Protein AF-A0A4S0MQS3-F1 (afdb_monomer_lite)

Sequence (103 aa):
GFDIEPGTDAIVVSVADAALAAIADHSALPLDQPVFVTARGDAGLWQRLGDTVRMIQAEYAEAQAGAEKILPPLIAVALSHIARLDAQSHAIAMPAAVALGGR

Foldseek 3Di:
DDDDPPPDPDQDDDDDPVLVVVLVVLAPAPPVDDDDFDPDDDPVLVVQLVVLSVVLVVLVVVVDPCSSVVNSVSVRVNNNSSNVRSVRVVVVVDDPVVVPPDD

pLDDT: mean 79.79, std 14.15, range [37.31, 95.69]

Radius of gyration: 16.69 Å; chains: 1; bounding box: 33×27×54 Å

Structure (mmCIF, N/CA/C/O backbone):
data_AF-A0A4S0MQS3-F1
#
_entry.id   AF-A0A4S0MQS3-F1
#
loop_
_atom_site.group_PDB
_atom_site.id
_atom_site.type_symbol
_atom_site.label_atom_id
_atom_site.label_alt_id
_atom_site.label_comp_id
_atom_site.label_asym_id
_atom_site.label_entity_id
_atom_site.label_seq_id
_atom_site.pdbx_PDB_in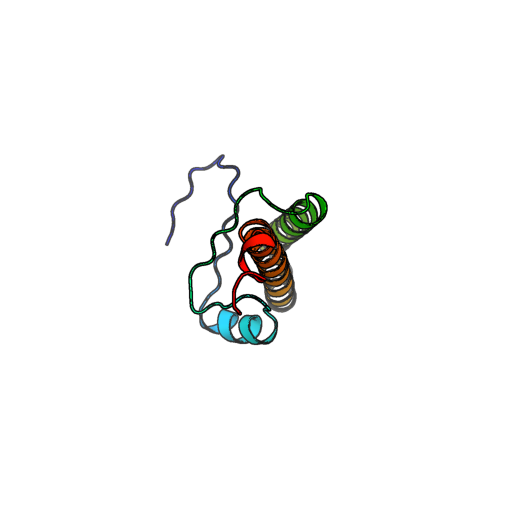s_code
_atom_site.Cartn_x
_atom_site.Cartn_y
_atom_site.Cartn_z
_atom_site.occupancy
_atom_site.B_iso_or_equiv
_atom_site.auth_seq_id
_atom_site.auth_comp_id
_atom_site.auth_asym_id
_atom_site.auth_atom_id
_atom_site.pdbx_PDB_model_num
ATOM 1 N N . GLY A 1 1 ? 5.866 -9.603 13.362 1.00 50.59 1 GLY A N 1
ATOM 2 C CA . GLY A 1 1 ? 5.928 -8.163 13.663 1.00 50.59 1 GLY A CA 1
ATOM 3 C C . GLY A 1 1 ? 7.285 -7.654 13.246 1.00 50.59 1 GLY A C 1
ATOM 4 O O . GLY A 1 1 ? 8.217 -8.448 13.224 1.00 50.59 1 GLY A O 1
ATOM 5 N N . PHE A 1 2 ? 7.376 -6.388 12.869 1.00 59.81 2 PHE A N 1
ATOM 6 C CA . PHE A 1 2 ? 8.634 -5.703 12.580 1.00 59.81 2 PHE A CA 1
ATOM 7 C C . PHE A 1 2 ? 8.841 -4.626 13.647 1.00 59.81 2 PHE A C 1
ATOM 9 O O . PHE A 1 2 ? 7.868 -4.002 14.069 1.00 59.81 2 PHE A O 1
ATOM 16 N N . ASP A 1 3 ? 10.085 -4.429 14.073 1.00 65.56 3 ASP A N 1
ATOM 17 C CA . ASP A 1 3 ? 10.476 -3.337 14.963 1.00 65.56 3 ASP A CA 1
ATOM 18 C C . ASP A 1 3 ? 11.156 -2.249 14.132 1.00 65.56 3 ASP A C 1
ATOM 20 O O . ASP A 1 3 ? 12.036 -2.537 13.319 1.00 65.56 3 ASP A O 1
ATOM 24 N N . ILE A 1 4 ? 10.724 -1.002 14.316 1.00 66.25 4 ILE A N 1
ATOM 25 C CA . ILE A 1 4 ? 11.302 0.173 13.659 1.00 66.25 4 ILE A CA 1
ATOM 26 C C . ILE A 1 4 ? 11.846 1.075 14.755 1.00 66.25 4 ILE A C 1
ATOM 28 O O . ILE A 1 4 ? 11.124 1.413 15.696 1.00 66.25 4 ILE A O 1
ATOM 32 N N . GLU A 1 5 ? 13.109 1.478 14.633 1.00 74.31 5 GLU A N 1
ATOM 33 C CA . GLU A 1 5 ? 13.685 2.438 15.566 1.00 74.31 5 GLU A CA 1
ATOM 34 C C . GLU A 1 5 ? 12.975 3.798 15.443 1.00 74.31 5 GLU A C 1
ATOM 36 O O . GLU A 1 5 ? 12.799 4.308 14.324 1.00 74.31 5 GLU A O 1
ATOM 41 N N . PRO A 1 6 ? 12.586 4.420 16.573 1.00 65.44 6 PRO A N 1
ATOM 42 C CA . PRO A 1 6 ? 12.051 5.774 16.575 1.00 65.44 6 PRO A CA 1
ATOM 43 C C . PRO A 1 6 ? 13.020 6.742 15.881 1.00 65.44 6 PRO A C 1
ATOM 45 O O . PRO A 1 6 ? 14.183 6.832 16.263 1.00 65.44 6 PRO A O 1
ATOM 48 N N . GLY A 1 7 ? 12.540 7.479 14.875 1.00 69.56 7 GLY A N 1
ATOM 49 C CA . GLY A 1 7 ? 13.351 8.430 14.098 1.00 69.56 7 GLY A CA 1
ATOM 50 C C . GLY A 1 7 ? 13.791 7.940 12.714 1.00 69.56 7 GLY A C 1
ATOM 51 O O . GLY A 1 7 ? 14.428 8.701 11.989 1.00 69.56 7 GLY A O 1
ATOM 52 N N . THR A 1 8 ? 13.425 6.716 12.324 1.00 76.00 8 THR A N 1
ATOM 53 C CA . THR A 1 8 ? 13.616 6.220 10.950 1.00 76.00 8 THR A CA 1
ATOM 54 C C . THR A 1 8 ? 12.666 6.931 9.976 1.00 76.00 8 THR A C 1
ATOM 56 O O . THR A 1 8 ? 11.509 7.190 10.302 1.00 76.00 8 THR A O 1
ATOM 59 N N . ASP A 1 9 ? 13.128 7.207 8.755 1.00 80.00 9 ASP A N 1
ATOM 60 C CA . ASP A 1 9 ? 12.354 7.803 7.652 1.00 80.00 9 ASP A CA 1
ATOM 61 C C . ASP A 1 9 ? 11.495 6.781 6.875 1.00 80.00 9 ASP A C 1
ATOM 63 O O . ASP A 1 9 ? 10.946 7.076 5.811 1.00 80.00 9 ASP A O 1
ATOM 67 N N . ALA A 1 10 ? 11.347 5.575 7.424 1.00 83.00 10 ALA A N 1
ATOM 68 C CA . ALA A 1 10 ? 10.608 4.474 6.836 1.00 83.00 10 ALA A CA 1
ATOM 69 C C . ALA A 1 10 ? 9.164 4.459 7.339 1.00 83.00 10 ALA A C 1
ATOM 71 O O . ALA A 1 10 ? 8.895 4.495 8.540 1.00 83.00 10 ALA A O 1
ATOM 72 N N . ILE A 1 11 ? 8.229 4.330 6.401 1.00 83.94 11 ILE A N 1
ATOM 73 C CA . ILE A 1 11 ? 6.817 4.102 6.698 1.00 83.94 11 ILE A CA 1
ATOM 74 C C . ILE A 1 11 ? 6.512 2.644 6.380 1.00 83.94 11 ILE A C 1
ATOM 76 O O . ILE A 1 11 ? 6.744 2.191 5.259 1.00 83.94 11 ILE A O 1
ATOM 80 N N . VAL A 1 12 ? 5.969 1.918 7.359 1.00 87.31 12 VAL A N 1
ATOM 81 C CA . VAL A 1 12 ? 5.517 0.540 7.162 1.00 87.31 12 VAL A CA 1
ATOM 82 C C . VAL A 1 12 ? 4.012 0.469 7.355 1.00 87.31 12 VAL A C 1
ATOM 84 O O . VAL A 1 12 ? 3.481 0.871 8.388 1.00 87.31 12 VAL A O 1
ATOM 87 N N . VAL A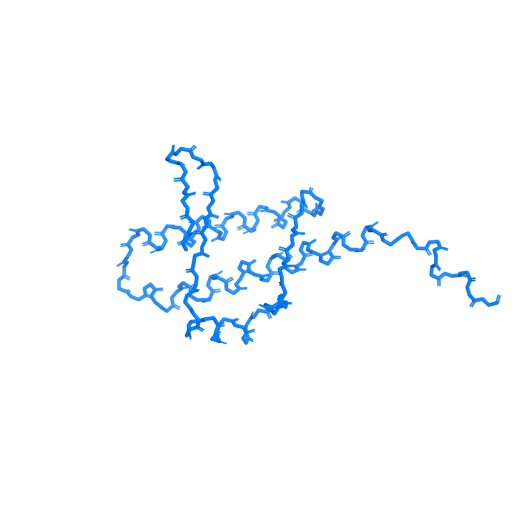 1 13 ? 3.332 -0.053 6.339 1.00 87.88 13 VAL A N 1
ATOM 88 C CA . VAL A 1 13 ? 1.883 -0.247 6.334 1.00 87.88 13 VAL A CA 1
ATOM 89 C C . VAL A 1 13 ? 1.601 -1.738 6.496 1.00 87.88 13 VAL A C 1
ATOM 91 O O . VAL A 1 13 ? 1.860 -2.525 5.588 1.00 87.88 13 VAL A O 1
ATOM 94 N N . SER A 1 14 ? 1.079 -2.124 7.661 1.00 88.19 14 SER A N 1
ATOM 95 C CA . SER A 1 14 ? 0.632 -3.495 7.934 1.00 88.19 14 SER A CA 1
ATOM 96 C C . SER A 1 14 ? -0.821 -3.678 7.537 1.00 88.19 14 SER A C 1
ATOM 98 O O . SER A 1 14 ? -1.686 -2.930 7.989 1.00 88.19 14 SER A O 1
ATOM 100 N N . VAL A 1 15 ? -1.102 -4.726 6.770 1.00 86.44 15 VAL A N 1
ATOM 101 C CA . VAL A 1 15 ? -2.459 -5.104 6.371 1.00 86.44 15 VAL A CA 1
ATOM 102 C C . VAL A 1 15 ? -2.748 -6.499 6.902 1.00 86.44 15 VAL A C 1
ATOM 104 O O . VAL A 1 15 ? -1.962 -7.416 6.687 1.00 86.44 15 VAL A O 1
ATOM 107 N N . ALA A 1 16 ? -3.864 -6.657 7.612 1.00 86.56 16 ALA A N 1
ATOM 108 C CA . ALA A 1 16 ? -4.324 -7.970 8.048 1.00 86.56 16 ALA A CA 1
ATOM 109 C C . ALA A 1 16 ? -4.850 -8.784 6.853 1.00 86.56 16 ALA A C 1
ATOM 111 O O . ALA A 1 16 ? -5.509 -8.220 5.980 1.00 86.56 16 ALA A O 1
ATOM 112 N N . ASP A 1 17 ? -4.655 -10.104 6.858 1.00 83.44 17 ASP A N 1
ATOM 113 C CA . ASP A 1 17 ? -5.058 -11.007 5.763 1.00 83.44 17 ASP A CA 1
ATOM 114 C C . ASP A 1 17 ? -6.516 -10.816 5.315 1.00 83.44 17 ASP A C 1
ATOM 116 O O . ASP A 1 17 ? -6.813 -10.785 4.122 1.00 83.44 17 ASP A O 1
ATOM 120 N N . ALA A 1 18 ? -7.434 -10.614 6.265 1.00 82.19 18 ALA A N 1
ATOM 121 C CA . ALA A 1 18 ? -8.848 -10.391 5.964 1.00 82.19 18 ALA A CA 1
ATOM 122 C C . ALA A 1 18 ? -9.101 -9.101 5.158 1.00 82.19 18 ALA A C 1
ATOM 124 O O . ALA A 1 18 ? -10.015 -9.056 4.339 1.00 82.19 18 ALA A O 1
ATOM 125 N N . ALA A 1 19 ? -8.292 -8.059 5.371 1.00 81.31 19 ALA A N 1
ATOM 126 C CA . ALA A 1 19 ? -8.355 -6.815 4.605 1.00 81.31 19 ALA A CA 1
ATOM 127 C C . ALA A 1 19 ? -7.596 -6.923 3.273 1.00 81.31 19 ALA A C 1
ATOM 129 O O . ALA A 1 19 ? -7.969 -6.268 2.300 1.00 81.31 19 ALA A O 1
ATOM 130 N N . LEU A 1 20 ? -6.563 -7.771 3.213 1.00 83.56 20 LEU A N 1
ATOM 131 C CA . LEU A 1 20 ? -5.755 -7.976 2.013 1.00 83.56 20 LEU A CA 1
ATOM 132 C C . LEU A 1 20 ? -6.595 -8.495 0.843 1.00 83.56 20 LEU A C 1
ATOM 134 O O . LEU A 1 20 ? -6.435 -8.006 -0.270 1.00 83.56 20 LEU A O 1
ATOM 138 N N . ALA A 1 21 ? -7.527 -9.419 1.098 1.00 81.69 21 ALA A N 1
ATOM 139 C CA . ALA A 1 21 ? -8.414 -9.959 0.066 1.00 81.69 21 ALA A CA 1
ATOM 140 C C . ALA A 1 21 ? -9.232 -8.860 -0.639 1.00 81.69 21 ALA A C 1
ATOM 142 O O . ALA A 1 21 ? -9.309 -8.839 -1.862 1.00 81.69 21 ALA A O 1
ATOM 143 N N . ALA A 1 22 ? -9.772 -7.900 0.118 1.00 81.94 22 ALA A N 1
ATOM 144 C CA . ALA A 1 22 ? -10.539 -6.786 -0.442 1.00 81.94 22 ALA A CA 1
ATOM 145 C C . ALA A 1 22 ? -9.664 -5.787 -1.223 1.00 81.94 22 ALA A C 1
ATOM 147 O O . ALA A 1 22 ? -10.140 -5.119 -2.136 1.00 81.94 22 ALA A O 1
ATOM 148 N N . ILE A 1 23 ? -8.385 -5.667 -0.863 1.00 85.94 23 ILE A N 1
ATOM 149 C CA . ILE A 1 23 ? -7.424 -4.793 -1.549 1.00 85.94 23 ILE A CA 1
ATOM 150 C C . ILE A 1 23 ? -6.907 -5.455 -2.832 1.00 85.94 23 ILE A C 1
ATOM 152 O O . ILE A 1 23 ? -6.679 -4.762 -3.824 1.00 85.94 23 ILE A O 1
ATOM 156 N N . ALA A 1 24 ? -6.738 -6.780 -2.824 1.00 83.00 24 ALA A N 1
ATOM 157 C CA . ALA A 1 24 ? -6.212 -7.552 -3.945 1.00 83.00 24 ALA A CA 1
ATOM 158 C C . ALA A 1 24 ? -7.039 -7.359 -5.225 1.00 83.00 24 ALA A C 1
ATOM 160 O O . ALA A 1 24 ? -6.457 -7.127 -6.281 1.00 83.00 24 ALA A O 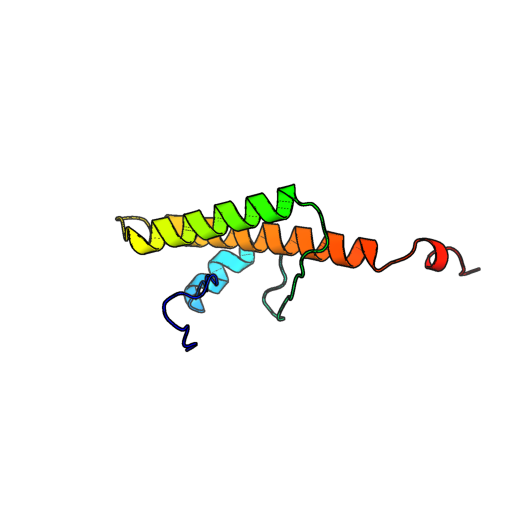1
ATOM 161 N N . ASP A 1 25 ? -8.372 -7.325 -5.117 1.00 82.69 25 ASP A N 1
ATOM 162 C CA . ASP A 1 25 ? -9.289 -7.091 -6.249 1.00 82.69 25 ASP A CA 1
ATOM 163 C C . ASP A 1 25 ? -9.095 -5.721 -6.928 1.00 82.69 25 ASP A C 1
ATOM 165 O O . ASP A 1 25 ? -9.500 -5.508 -8.073 1.00 82.69 25 ASP A O 1
ATOM 169 N N . HIS A 1 26 ? -8.465 -4.776 -6.228 1.00 80.81 26 HIS A N 1
ATOM 170 C CA . HIS A 1 26 ? -8.227 -3.411 -6.690 1.00 80.81 26 HIS A CA 1
ATOM 171 C C . HIS A 1 26 ? -6.741 -3.097 -6.915 1.00 80.81 26 HIS A C 1
ATOM 173 O O . HIS A 1 26 ? -6.400 -1.967 -7.274 1.00 80.81 26 HIS A O 1
ATOM 179 N N . SER A 1 27 ? -5.852 -4.074 -6.722 1.00 79.88 27 SER A N 1
ATOM 180 C CA . SER A 1 27 ? -4.410 -3.918 -6.893 1.00 79.88 27 SER A CA 1
ATOM 181 C C . SER A 1 27 ? -3.966 -4.410 -8.267 1.00 79.88 27 SER A C 1
ATOM 183 O O . SER A 1 27 ? -4.251 -5.533 -8.669 1.00 79.88 27 SER A O 1
ATOM 185 N N . ALA A 1 28 ? -3.190 -3.588 -8.974 1.00 79.06 28 ALA A N 1
ATOM 186 C CA . ALA A 1 28 ? -2.479 -4.022 -10.179 1.00 79.06 28 ALA A CA 1
ATOM 187 C C . ALA A 1 28 ? -1.172 -4.783 -9.868 1.00 79.06 28 ALA A C 1
ATOM 189 O O . ALA A 1 28 ? -0.531 -5.298 -10.782 1.00 79.06 28 ALA A O 1
ATOM 190 N N . LEU A 1 29 ? -0.747 -4.807 -8.599 1.00 83.94 29 LEU A N 1
ATOM 191 C CA . LEU A 1 29 ? 0.463 -5.488 -8.150 1.00 83.94 29 LEU A CA 1
ATOM 192 C C . LEU A 1 29 ? 0.144 -6.946 -7.782 1.00 83.94 29 LEU A C 1
ATOM 194 O O . LEU A 1 29 ? -0.798 -7.147 -7.009 1.00 83.94 29 LEU A O 1
ATOM 198 N N . PRO A 1 30 ? 0.925 -7.939 -8.249 1.00 80.06 30 PRO A N 1
ATOM 199 C CA . PRO A 1 30 ? 0.833 -9.303 -7.737 1.00 80.06 30 PRO A CA 1
ATOM 200 C C . PRO A 1 30 ? 1.213 -9.320 -6.247 1.00 80.06 30 PRO A C 1
ATOM 202 O O . PRO A 1 30 ? 2.294 -8.866 -5.876 1.00 80.06 30 PRO A O 1
ATOM 205 N N . LEU A 1 31 ? 0.298 -9.783 -5.388 1.00 83.00 31 LEU A N 1
ATOM 206 C CA . LEU A 1 31 ? 0.465 -9.809 -3.921 1.00 83.00 31 LEU A CA 1
ATOM 207 C C . LEU A 1 31 ? 0.883 -11.187 -3.383 1.00 83.00 31 LEU A C 1
ATOM 209 O O . LEU A 1 31 ? 1.026 -11.370 -2.178 1.00 83.00 31 LEU A O 1
ATOM 213 N N . ASP A 1 32 ? 1.072 -12.153 -4.274 1.00 82.56 32 ASP A N 1
ATOM 214 C CA . ASP A 1 32 ? 1.550 -13.508 -3.999 1.00 82.56 32 ASP A CA 1
ATOM 215 C C . ASP A 1 32 ? 3.083 -13.600 -3.929 1.00 82.56 32 ASP A C 1
ATOM 217 O O . ASP A 1 32 ? 3.627 -14.609 -3.478 1.00 82.56 32 ASP A O 1
ATOM 221 N N . GLN A 1 33 ? 3.784 -12.534 -4.323 1.00 80.25 33 GLN A N 1
ATOM 222 C CA . GLN A 1 33 ? 5.239 -12.452 -4.302 1.00 80.25 33 GLN A CA 1
ATOM 223 C C . GLN A 1 33 ? 5.735 -11.093 -3.785 1.00 80.25 33 GLN A C 1
ATOM 225 O O . GLN A 1 33 ? 5.093 -10.063 -4.005 1.00 80.25 33 GLN A O 1
ATOM 230 N N . PRO A 1 34 ? 6.903 -11.049 -3.121 1.00 84.00 34 PRO A N 1
ATOM 231 C CA . PRO A 1 34 ? 7.501 -9.789 -2.709 1.00 84.00 34 PRO A CA 1
ATOM 232 C C . PRO A 1 34 ? 7.965 -8.991 -3.934 1.00 84.00 34 PRO A C 1
ATOM 234 O O . PRO A 1 34 ? 8.695 -9.506 -4.781 1.00 84.00 34 PRO A O 1
ATOM 237 N N . VAL A 1 35 ? 7.586 -7.712 -3.998 1.00 85.38 35 VAL A N 1
ATOM 238 C CA . VAL A 1 35 ? 8.053 -6.775 -5.029 1.00 85.38 35 VAL A CA 1
ATOM 239 C C . VAL A 1 35 ? 8.963 -5.735 -4.393 1.00 85.38 35 VAL A C 1
ATOM 241 O O . VAL A 1 35 ? 8.597 -5.089 -3.411 1.00 85.38 35 VAL A O 1
ATOM 244 N N . PHE A 1 36 ? 10.151 -5.563 -4.970 1.00 85.12 36 PHE A N 1
ATOM 245 C CA . PHE A 1 36 ? 11.117 -4.563 -4.536 1.00 85.12 36 PHE A CA 1
ATOM 246 C C . PHE A 1 36 ? 11.372 -3.562 -5.656 1.00 85.12 36 PHE A C 1
ATOM 248 O O . PHE A 1 36 ? 11.895 -3.912 -6.712 1.00 85.12 36 PHE A O 1
ATOM 255 N N . VAL A 1 37 ? 11.027 -2.303 -5.403 1.00 85.19 37 VAL A N 1
ATOM 256 C CA . VAL A 1 37 ? 11.211 -1.213 -6.357 1.00 85.19 37 VAL A CA 1
ATOM 257 C C . VAL A 1 37 ? 12.260 -0.256 -5.805 1.00 85.19 37 VAL A C 1
ATOM 259 O O . VAL A 1 37 ? 12.183 0.183 -4.661 1.00 85.19 37 VAL A O 1
ATOM 262 N N . THR A 1 38 ? 13.258 0.064 -6.624 1.00 81.38 38 THR A N 1
ATOM 263 C CA . THR A 1 38 ? 14.346 1.000 -6.288 1.00 81.38 38 THR A CA 1
ATOM 264 C C . THR A 1 38 ? 14.212 2.262 -7.120 1.00 81.38 38 THR A C 1
ATOM 266 O O . THR A 1 38 ? 13.536 2.202 -8.138 1.00 81.38 38 THR A O 1
ATOM 269 N N . ALA A 1 39 ? 14.878 3.358 -6.725 1.00 69.38 39 ALA A N 1
ATOM 270 C CA . ALA A 1 39 ? 14.782 4.740 -7.246 1.00 69.38 39 ALA A CA 1
ATOM 271 C C . ALA A 1 39 ? 15.007 4.969 -8.767 1.00 69.38 39 ALA A C 1
ATOM 273 O O . ALA A 1 39 ? 15.300 6.076 -9.211 1.00 69.38 39 ALA A O 1
ATOM 274 N N . ARG A 1 40 ? 14.895 3.927 -9.586 1.00 70.00 40 ARG A N 1
ATOM 275 C CA . ARG A 1 40 ? 14.693 3.975 -11.029 1.00 70.00 40 ARG A CA 1
ATOM 276 C C . ARG A 1 40 ? 13.218 4.292 -11.334 1.00 70.00 40 ARG A C 1
ATOM 278 O O . ARG A 1 40 ? 12.333 4.046 -10.517 1.00 70.00 40 ARG A O 1
ATOM 285 N N . GLY A 1 41 ? 12.957 4.849 -12.513 1.00 73.81 41 GLY A N 1
ATOM 286 C CA . GLY A 1 41 ? 11.611 5.250 -12.946 1.00 73.81 41 GLY A CA 1
ATOM 287 C C . GLY A 1 41 ? 11.323 6.748 -12.793 1.00 73.81 41 GLY A C 1
ATOM 288 O O . GLY A 1 41 ? 12.191 7.537 -12.424 1.00 73.81 41 GLY A O 1
ATOM 289 N N . ASP A 1 42 ? 10.101 7.142 -13.143 1.00 85.25 42 ASP A N 1
ATOM 290 C CA . ASP A 1 42 ? 9.660 8.538 -13.204 1.00 85.25 42 ASP A CA 1
ATOM 291 C C . ASP A 1 42 ? 9.550 9.191 -11.811 1.00 85.25 42 ASP A C 1
ATOM 293 O O . ASP A 1 42 ? 8.888 8.673 -10.907 1.00 85.25 42 ASP A O 1
ATOM 297 N N . ALA A 1 43 ? 10.165 10.366 -11.637 1.00 88.94 43 ALA A N 1
ATOM 298 C CA . ALA A 1 43 ? 10.164 11.094 -10.364 1.00 88.94 43 ALA A CA 1
ATOM 299 C C . ALA A 1 43 ? 8.753 11.516 -9.907 1.00 88.94 43 ALA A C 1
ATOM 301 O O . ALA A 1 43 ? 8.466 11.540 -8.710 1.00 88.94 43 ALA A O 1
ATOM 302 N N . GLY A 1 44 ? 7.847 11.803 -10.846 1.00 91.25 44 GLY A N 1
ATOM 303 C CA . GLY A 1 44 ? 6.454 12.123 -10.548 1.00 91.25 44 GLY A CA 1
ATOM 304 C C . GLY A 1 44 ? 5.677 10.919 -10.011 1.00 91.25 44 GLY A C 1
ATOM 305 O O . GLY A 1 44 ? 4.817 11.085 -9.144 1.00 91.25 44 GLY A O 1
ATOM 306 N N . LEU A 1 45 ? 5.990 9.700 -10.462 1.00 90.62 45 LEU A N 1
ATOM 307 C CA . LEU A 1 45 ? 5.416 8.477 -9.890 1.00 90.62 45 LEU A CA 1
ATOM 308 C C . LEU A 1 45 ? 5.901 8.230 -8.457 1.00 90.62 45 LEU A C 1
ATOM 310 O O . LEU A 1 45 ? 5.083 7.894 -7.599 1.00 90.62 45 LEU A O 1
ATOM 314 N N . TRP A 1 46 ? 7.188 8.460 -8.183 1.00 92.56 46 TRP A N 1
ATOM 315 C CA . TRP A 1 46 ? 7.739 8.392 -6.826 1.00 92.56 46 TRP A CA 1
ATOM 316 C C . TRP A 1 46 ? 7.098 9.411 -5.886 1.00 92.56 46 TRP A C 1
ATOM 318 O O . TRP A 1 46 ? 6.736 9.069 -4.760 1.00 92.56 46 TRP A O 1
ATOM 328 N N . GLN A 1 47 ? 6.891 10.642 -6.360 1.00 93.88 47 GLN A N 1
ATOM 329 C CA . GLN A 1 47 ? 6.225 11.675 -5.574 1.00 93.88 47 GLN A CA 1
ATOM 330 C C . GLN A 1 47 ? 4.784 11.275 -5.227 1.00 93.88 47 GLN A C 1
ATOM 332 O O . GLN A 1 47 ? 4.405 11.329 -4.061 1.00 93.88 47 GLN A O 1
ATOM 337 N N . ARG A 1 48 ? 4.009 10.784 -6.206 1.00 94.62 48 ARG A N 1
ATOM 338 C CA . ARG A 1 48 ? 2.628 10.316 -5.984 1.00 94.62 48 ARG A CA 1
ATOM 339 C C . ARG A 1 48 ? 2.550 9.154 -4.996 1.00 94.62 48 ARG A C 1
ATOM 341 O O . ARG A 1 48 ? 1.658 9.142 -4.148 1.00 94.62 48 ARG A O 1
ATOM 348 N N . LEU A 1 49 ? 3.478 8.196 -5.085 1.00 93.94 49 LEU A N 1
ATOM 349 C CA . LEU A 1 49 ? 3.576 7.112 -4.108 1.00 93.94 49 LEU A CA 1
ATOM 350 C C . LEU A 1 49 ? 3.835 7.676 -2.705 1.00 93.94 49 LEU A C 1
ATOM 352 O O . LEU A 1 49 ? 3.106 7.344 -1.775 1.00 93.94 49 LEU A O 1
ATOM 356 N N . GLY A 1 50 ? 4.820 8.567 -2.564 1.00 93.62 50 GLY A N 1
ATOM 357 C CA . GLY A 1 50 ? 5.154 9.195 -1.285 1.00 93.62 50 GLY A CA 1
ATOM 358 C C . GLY A 1 50 ? 3.994 9.992 -0.680 1.00 93.62 50 GLY A C 1
ATOM 359 O O . GLY A 1 50 ? 3.731 9.873 0.514 1.00 93.62 50 GLY A O 1
ATOM 360 N N . ASP A 1 51 ? 3.272 10.763 -1.494 1.00 95.69 51 ASP A N 1
ATOM 361 C CA . ASP A 1 51 ? 2.096 11.524 -1.056 1.00 95.69 51 ASP A CA 1
ATOM 362 C C . ASP A 1 51 ? 0.965 10.595 -0.590 1.00 95.69 51 ASP A C 1
ATOM 364 O O . ASP A 1 51 ? 0.368 10.827 0.460 1.00 95.69 51 ASP A O 1
ATOM 368 N N . THR A 1 52 ? 0.727 9.497 -1.314 1.00 95.44 52 THR A N 1
ATOM 369 C CA . THR A 1 52 ? -0.286 8.495 -0.941 1.00 95.44 52 THR A CA 1
ATOM 370 C C . THR A 1 52 ? 0.074 7.800 0.374 1.00 95.44 52 THR A C 1
ATOM 372 O O . THR A 1 52 ? -0.776 7.646 1.245 1.00 95.44 52 THR A O 1
ATOM 375 N N . VAL A 1 53 ? 1.341 7.415 0.561 1.00 94.44 53 VAL A N 1
ATOM 376 C CA . VAL A 1 53 ? 1.805 6.767 1.799 1.00 94.44 53 VAL A CA 1
ATOM 377 C C . VAL A 1 53 ? 1.718 7.718 2.998 1.00 94.44 53 VAL A C 1
ATOM 379 O O . VAL A 1 53 ? 1.291 7.303 4.075 1.00 94.44 53 VAL A O 1
ATOM 382 N N . ARG A 1 54 ? 2.043 9.006 2.819 1.00 93.75 54 ARG A N 1
ATOM 383 C CA . ARG A 1 54 ? 1.836 10.029 3.859 1.00 93.75 54 ARG A CA 1
ATOM 384 C C . ARG A 1 54 ? 0.360 10.204 4.212 1.00 93.75 54 ARG A C 1
ATOM 386 O O . ARG A 1 54 ? 0.039 10.343 5.386 1.00 93.75 54 ARG A O 1
ATOM 393 N N . MET A 1 55 ? -0.532 10.152 3.224 1.00 93.88 55 MET A N 1
ATOM 394 C CA . MET A 1 55 ? -1.975 10.204 3.465 1.00 93.88 55 MET A CA 1
ATOM 395 C C . MET A 1 55 ? -2.459 8.988 4.265 1.00 93.88 55 MET A C 1
ATOM 397 O O . MET A 1 55 ? -3.184 9.162 5.234 1.00 93.88 55 MET A O 1
ATOM 401 N N . ILE A 1 56 ? -1.992 7.775 3.940 1.00 92.81 56 ILE A N 1
ATOM 402 C CA . ILE A 1 56 ? -2.289 6.564 4.729 1.00 92.81 56 ILE A CA 1
ATOM 403 C C . ILE A 1 56 ? -1.847 6.741 6.187 1.00 92.81 56 ILE A C 1
ATOM 405 O O . ILE A 1 56 ? -2.604 6.421 7.102 1.00 92.81 56 ILE A O 1
ATOM 409 N N . GLN A 1 57 ? -0.634 7.257 6.409 1.00 91.06 57 GLN A N 1
ATOM 410 C CA . GLN A 1 57 ? -0.124 7.516 7.755 1.00 91.06 57 GLN A CA 1
ATOM 411 C C . GLN A 1 57 ? -0.999 8.524 8.511 1.00 91.06 57 GLN A C 1
ATOM 413 O O . GLN A 1 57 ? -1.302 8.290 9.679 1.00 91.06 57 GLN A O 1
ATOM 418 N N . ALA A 1 58 ? -1.403 9.617 7.858 1.00 90.94 58 ALA A N 1
ATOM 419 C CA . ALA A 1 58 ? -2.261 10.634 8.458 1.00 90.94 58 ALA A CA 1
ATOM 420 C C . ALA A 1 58 ? -3.632 10.058 8.849 1.00 90.94 58 ALA A C 1
ATOM 422 O O . ALA A 1 58 ? -4.017 10.152 10.011 1.00 90.94 58 ALA A O 1
ATOM 423 N N . GLU A 1 59 ? -4.308 9.367 7.927 1.00 91.50 59 GLU A N 1
ATOM 424 C CA . GLU A 1 59 ? -5.613 8.734 8.178 1.00 91.50 59 GLU A CA 1
ATOM 425 C C . GLU A 1 59 ? -5.548 7.699 9.310 1.00 91.50 59 GLU A C 1
ATOM 427 O O . GLU A 1 59 ? -6.438 7.625 10.160 1.00 91.50 59 GLU A O 1
ATOM 432 N N . TYR A 1 60 ? -4.467 6.914 9.365 1.00 87.94 60 TYR A N 1
ATOM 433 C CA . TYR A 1 60 ? -4.257 5.950 10.443 1.00 87.94 60 TYR A CA 1
ATOM 434 C C . TYR A 1 60 ? -4.012 6.634 11.797 1.00 87.94 60 TYR A C 1
ATOM 436 O O . TYR A 1 60 ? -4.527 6.176 12.816 1.00 87.94 60 TYR A O 1
ATOM 444 N N . ALA A 1 61 ? -3.234 7.721 11.821 1.00 87.06 61 ALA A N 1
ATOM 445 C CA . ALA A 1 61 ? -2.911 8.457 13.042 1.00 87.06 61 ALA A CA 1
ATOM 446 C C . ALA A 1 61 ? -4.111 9.232 13.605 1.00 87.06 61 ALA A C 1
ATOM 448 O O . ALA A 1 61 ? -4.255 9.331 14.823 1.00 87.06 61 ALA A O 1
ATOM 449 N N . GLU A 1 62 ? -4.969 9.768 12.735 1.00 86.62 62 GLU A N 1
ATOM 450 C CA . GLU A 1 62 ? -6.184 10.476 13.143 1.00 86.62 62 GLU A CA 1
ATOM 451 C C . GLU A 1 62 ? -7.253 9.528 13.701 1.00 86.62 62 GLU A C 1
ATOM 453 O O . GLU A 1 62 ? -8.026 9.937 14.564 1.00 86.62 62 GLU A O 1
ATOM 458 N N . ALA A 1 63 ? -7.281 8.263 13.254 1.00 78.19 63 ALA A N 1
ATOM 459 C CA . ALA A 1 63 ? -8.221 7.233 13.713 1.00 78.19 63 ALA A CA 1
ATOM 460 C C . ALA A 1 63 ? -9.700 7.685 13.682 1.00 78.19 63 ALA A C 1
ATOM 462 O O . ALA A 1 63 ? -10.513 7.292 14.525 1.00 78.19 63 ALA A O 1
ATOM 463 N N . GLN A 1 64 ? -10.049 8.521 12.700 1.00 78.12 64 GLN A N 1
ATOM 464 C CA . GLN A 1 64 ? -11.388 9.075 12.534 1.00 78.12 64 GLN A CA 1
ATOM 465 C C . GLN A 1 64 ? -12.417 7.972 12.220 1.00 78.12 64 GLN A C 1
ATOM 467 O O . GLN A 1 64 ? -12.105 6.945 11.613 1.00 78.12 64 GLN A O 1
ATOM 472 N N . ALA A 1 65 ? -13.684 8.197 12.583 1.00 76.88 65 ALA A N 1
ATOM 473 C CA . ALA A 1 65 ? -14.763 7.280 12.221 1.00 76.88 65 ALA A CA 1
ATOM 474 C C . ALA A 1 65 ? -14.865 7.141 10.689 1.00 76.88 65 ALA A C 1
ATOM 476 O O . ALA A 1 65 ? -15.050 8.136 9.989 1.00 76.88 65 ALA A O 1
ATOM 477 N N . GLY A 1 66 ? -14.777 5.912 10.173 1.00 78.31 66 GLY A N 1
ATOM 478 C CA . GLY A 1 66 ? -14.773 5.638 8.736 1.00 78.31 66 GLY A CA 1
ATOM 479 C C . GLY A 1 66 ? -13.383 5.428 8.134 1.00 78.31 66 GLY A C 1
ATOM 480 O O . GLY A 1 66 ? -13.309 5.091 6.950 1.00 78.31 66 GLY A O 1
ATOM 481 N N . ALA A 1 67 ? -12.298 5.548 8.911 1.00 80.25 67 ALA A N 1
ATOM 482 C CA . ALA A 1 67 ? -10.944 5.213 8.462 1.00 80.25 67 ALA A CA 1
ATOM 483 C C . ALA A 1 67 ? -10.862 3.780 7.901 1.00 80.25 67 ALA A C 1
ATOM 485 O O . ALA A 1 67 ? -10.170 3.532 6.915 1.00 80.25 67 ALA A O 1
ATOM 486 N N . GLU A 1 68 ? -11.656 2.848 8.436 1.00 80.31 68 GLU A N 1
ATOM 487 C CA . GLU A 1 68 ? -11.761 1.472 7.946 1.00 80.31 68 GLU A CA 1
ATOM 488 C C . GLU A 1 68 ? -12.305 1.360 6.510 1.00 80.31 68 GLU A C 1
ATOM 490 O O . GLU A 1 68 ? -12.090 0.348 5.845 1.00 80.31 68 GLU A O 1
ATOM 495 N N . LYS A 1 69 ? -12.980 2.402 6.010 1.00 85.19 69 LYS A N 1
ATOM 496 C CA . LYS A 1 69 ? -13.490 2.492 4.632 1.00 85.19 69 LYS A CA 1
ATOM 497 C C . LYS A 1 69 ? -12.563 3.280 3.707 1.00 85.19 69 LYS A C 1
ATOM 499 O O . LYS A 1 69 ? -12.685 3.152 2.492 1.00 85.19 69 LYS A O 1
ATOM 504 N N . ILE A 1 70 ? -11.667 4.092 4.267 1.00 88.31 70 ILE A N 1
ATOM 505 C CA . ILE A 1 70 ? -10.756 4.981 3.530 1.00 88.31 70 ILE A CA 1
ATOM 506 C C . ILE A 1 70 ? -9.391 4.316 3.327 1.00 88.31 70 ILE A C 1
ATOM 508 O O . ILE A 1 70 ? -8.833 4.364 2.228 1.00 88.31 70 ILE A O 1
ATOM 512 N N . LEU A 1 71 ? -8.872 3.649 4.361 1.00 89.88 71 LEU A N 1
ATOM 513 C CA . LEU A 1 71 ? -7.554 3.021 4.332 1.00 89.88 71 LEU A CA 1
ATOM 514 C C . LEU A 1 71 ? -7.422 1.947 3.239 1.00 89.88 71 LEU A C 1
ATOM 516 O O . LEU A 1 71 ? -6.438 2.013 2.500 1.00 89.88 71 LEU A O 1
ATOM 520 N N . PRO A 1 72 ? -8.365 0.997 3.048 1.00 89.94 72 PRO A N 1
ATOM 521 C CA . PRO A 1 72 ? -8.184 -0.040 2.030 1.00 89.94 72 PRO A CA 1
ATOM 522 C C . PRO A 1 72 ? -8.077 0.520 0.596 1.00 89.94 72 PRO A C 1
ATOM 524 O O . PRO A 1 72 ? -7.130 0.154 -0.104 1.00 89.94 72 PRO A O 1
ATOM 527 N N . PRO A 1 73 ? -8.942 1.459 0.153 1.00 90.31 73 PRO A N 1
ATOM 528 C CA . PRO A 1 73 ? -8.766 2.127 -1.137 1.00 90.31 73 PRO A CA 1
ATOM 529 C C . PRO A 1 73 ? -7.436 2.878 -1.282 1.00 90.31 73 PRO A C 1
ATOM 531 O O . PRO A 1 73 ? -6.798 2.781 -2.331 1.00 90.31 73 PRO A O 1
ATOM 534 N N . LEU A 1 74 ? -6.980 3.599 -0.250 1.00 92.44 74 LEU A N 1
ATOM 535 C CA . LEU A 1 74 ? -5.694 4.308 -0.304 1.00 92.44 74 LEU A CA 1
ATOM 536 C C . LEU A 1 74 ? -4.513 3.343 -0.456 1.00 92.44 74 LEU A C 1
ATOM 538 O O . LEU A 1 74 ? -3.596 3.598 -1.239 1.00 92.44 74 LEU A O 1
ATOM 542 N N . ILE A 1 75 ? -4.556 2.208 0.243 1.00 92.56 75 ILE A N 1
ATOM 543 C CA . ILE A 1 75 ? -3.542 1.159 0.116 1.00 92.56 75 ILE A CA 1
ATOM 544 C C . ILE A 1 75 ? -3.555 0.580 -1.304 1.00 92.56 75 ILE A C 1
ATOM 546 O O . ILE A 1 75 ? -2.495 0.465 -1.917 1.00 92.56 75 ILE A O 1
ATOM 550 N N . ALA A 1 76 ? -4.728 0.296 -1.880 1.00 92.06 76 ALA A N 1
ATOM 551 C CA . ALA A 1 76 ? -4.835 -0.178 -3.264 1.00 92.06 76 ALA A CA 1
ATOM 552 C C . ALA A 1 76 ? -4.229 0.817 -4.279 1.00 92.06 76 ALA A C 1
ATOM 554 O O . ALA A 1 76 ? -3.548 0.418 -5.232 1.00 92.06 76 ALA A O 1
ATOM 555 N N . VAL A 1 77 ? -4.410 2.124 -4.052 1.00 93.25 77 VAL A N 1
ATOM 556 C CA . VAL A 1 77 ? -3.780 3.181 -4.859 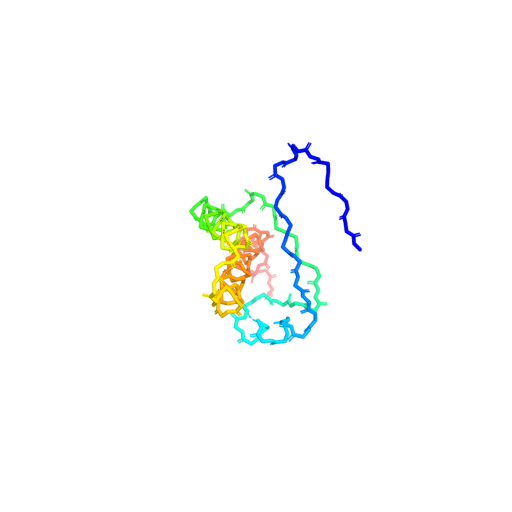1.00 93.25 77 VAL A CA 1
ATOM 557 C C . VAL A 1 77 ? -2.256 3.153 -4.715 1.00 93.25 77 VAL A C 1
ATOM 559 O O . VAL A 1 77 ? -1.555 3.182 -5.730 1.00 93.25 77 VAL A O 1
ATOM 562 N N . ALA A 1 78 ? -1.728 3.027 -3.493 1.00 93.81 78 ALA A N 1
ATOM 563 C CA . ALA A 1 78 ? -0.288 2.912 -3.256 1.00 93.81 78 ALA A CA 1
ATOM 564 C C . ALA A 1 78 ? 0.314 1.683 -3.966 1.00 93.81 78 ALA A C 1
ATOM 566 O O . ALA A 1 78 ? 1.303 1.816 -4.689 1.00 93.81 78 ALA A O 1
ATOM 567 N N . LEU A 1 79 ? -0.324 0.512 -3.861 1.00 92.50 79 LEU A N 1
ATOM 568 C CA . LEU A 1 79 ? 0.098 -0.711 -4.559 1.00 92.50 79 LEU A CA 1
ATOM 569 C C . LEU A 1 79 ? 0.082 -0.533 -6.083 1.00 92.50 79 LEU A C 1
ATOM 571 O O . LEU A 1 79 ? 1.009 -0.946 -6.779 1.00 92.50 79 LEU A O 1
ATOM 575 N N . SER A 1 80 ? -0.919 0.172 -6.610 1.00 91.06 80 SER A N 1
ATOM 576 C CA . SER A 1 80 ? -1.000 0.505 -8.034 1.00 91.06 80 SER A CA 1
ATOM 577 C C . SER A 1 80 ? 0.095 1.479 -8.491 1.00 91.06 80 SER A C 1
ATOM 579 O O . SER A 1 80 ? 0.497 1.460 -9.658 1.00 91.06 80 SER A O 1
ATOM 581 N N . HIS A 1 81 ? 0.588 2.357 -7.614 1.00 91.94 81 HIS A N 1
ATOM 582 C CA . HIS A 1 81 ? 1.764 3.182 -7.898 1.00 91.94 81 HIS A CA 1
ATOM 583 C C . HIS A 1 81 ? 3.049 2.347 -7.921 1.00 91.94 81 HIS A C 1
ATOM 585 O O . HIS A 1 81 ? 3.846 2.512 -8.845 1.00 91.94 81 HIS A O 1
ATOM 591 N N . ILE A 1 82 ? 3.207 1.407 -6.983 1.00 91.38 82 ILE A N 1
ATOM 592 C CA . ILE A 1 82 ? 4.335 0.462 -6.955 1.00 91.38 82 ILE A CA 1
ATOM 593 C C . ILE A 1 82 ? 4.362 -0.377 -8.237 1.00 91.38 82 ILE A C 1
ATOM 595 O O . ILE A 1 82 ? 5.400 -0.444 -8.888 1.00 91.38 82 ILE A O 1
ATOM 599 N N . ALA A 1 83 ? 3.220 -0.923 -8.669 1.00 90.00 83 ALA A N 1
ATOM 600 C CA . ALA A 1 83 ? 3.126 -1.711 -9.902 1.00 90.00 83 ALA A CA 1
ATOM 601 C C . ALA A 1 83 ? 3.583 -0.926 -11.145 1.00 90.00 83 ALA A C 1
ATOM 603 O O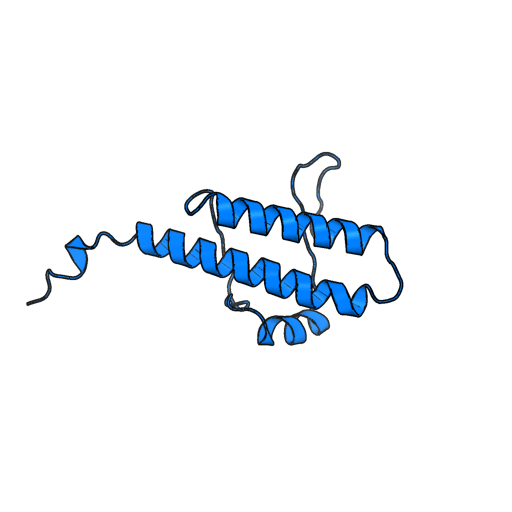 . ALA A 1 83 ? 4.261 -1.460 -12.021 1.00 90.00 83 ALA A O 1
ATOM 604 N N . ARG A 1 84 ? 3.259 0.373 -11.218 1.00 89.38 84 ARG A N 1
ATOM 605 C CA . ARG A 1 84 ? 3.713 1.238 -12.321 1.00 89.38 84 ARG A CA 1
ATOM 606 C C . ARG A 1 84 ? 5.218 1.490 -12.290 1.00 89.38 84 ARG A C 1
ATOM 608 O O . ARG A 1 84 ? 5.845 1.502 -13.348 1.00 89.38 84 ARG A O 1
ATOM 615 N N . LEU A 1 85 ? 5.787 1.704 -11.107 1.00 90.38 85 LEU A N 1
ATOM 616 C CA . LEU A 1 85 ? 7.229 1.894 -10.952 1.00 90.38 85 LEU A CA 1
ATOM 617 C C . LEU A 1 85 ? 8.009 0.606 -11.265 1.00 90.38 85 LEU A C 1
ATOM 619 O O . LEU A 1 85 ? 9.057 0.665 -11.913 1.00 90.38 85 LEU A O 1
ATOM 623 N N . ASP A 1 86 ? 7.477 -0.550 -10.866 1.00 87.56 86 ASP A N 1
ATOM 624 C CA . ASP A 1 86 ? 8.039 -1.861 -11.195 1.00 87.56 86 ASP A CA 1
ATOM 625 C C . ASP A 1 86 ? 8.047 -2.108 -12.713 1.00 87.56 86 ASP A C 1
ATOM 627 O O . ASP A 1 86 ? 9.086 -2.439 -13.291 1.00 87.56 86 ASP A O 1
ATOM 631 N N . ALA A 1 87 ? 6.928 -1.825 -13.389 1.00 84.62 87 ALA A N 1
ATOM 632 C CA . ALA A 1 87 ? 6.825 -1.943 -14.841 1.00 84.62 87 ALA A CA 1
ATOM 633 C C . ALA A 1 87 ? 7.827 -1.035 -15.581 1.00 84.62 87 ALA A C 1
ATOM 635 O O . ALA A 1 87 ? 8.442 -1.458 -16.561 1.00 84.62 87 ALA A O 1
ATOM 636 N N . GLN A 1 88 ? 8.043 0.201 -15.109 1.00 79.81 88 GLN A N 1
ATOM 637 C CA . GLN A 1 88 ? 9.058 1.094 -15.685 1.00 79.81 88 GLN A CA 1
ATOM 638 C C . GLN A 1 88 ? 10.488 0.604 -15.430 1.00 79.81 88 GLN A C 1
ATOM 640 O O . GLN A 1 88 ? 11.343 0.710 -16.310 1.00 79.81 88 GLN A O 1
ATOM 645 N N . SER A 1 89 ? 10.751 0.040 -14.252 1.00 72.31 89 SER A N 1
ATOM 646 C CA . SER A 1 89 ? 12.065 -0.506 -13.903 1.00 72.31 89 SER A CA 1
ATOM 647 C C . SER A 1 89 ? 12.428 -1.713 -14.776 1.00 72.31 89 SER A C 1
ATOM 649 O O . SER A 1 89 ? 13.555 -1.792 -15.271 1.00 72.31 89 SER A O 1
ATOM 651 N N . HIS A 1 90 ? 11.464 -2.600 -15.040 1.00 62.59 90 HIS A N 1
ATOM 652 C CA . HIS A 1 90 ? 11.616 -3.725 -15.966 1.00 62.59 90 HIS A CA 1
ATOM 653 C C . HIS A 1 90 ? 11.757 -3.280 -17.429 1.00 62.59 90 HIS A C 1
ATOM 655 O O . HIS A 1 90 ? 12.582 -3.832 -18.157 1.00 62.59 90 HIS A O 1
ATOM 661 N N . ALA A 1 91 ? 11.014 -2.255 -17.862 1.00 57.62 91 ALA A N 1
ATOM 662 C CA . ALA A 1 91 ? 11.114 -1.723 -19.223 1.00 57.62 91 ALA A CA 1
ATOM 663 C C . ALA A 1 91 ? 12.507 -1.143 -19.531 1.00 57.62 91 ALA A C 1
ATOM 665 O O . ALA A 1 91 ? 13.015 -1.315 -20.636 1.00 57.62 91 ALA A O 1
ATOM 666 N N . ILE A 1 92 ? 13.155 -0.503 -18.552 1.00 55.31 92 ILE A N 1
ATOM 667 C CA . ILE A 1 92 ? 14.528 0.012 -18.692 1.00 55.31 92 ILE A CA 1
ATOM 668 C C . ILE A 1 92 ? 15.560 -1.134 -18.694 1.00 55.31 92 ILE A C 1
ATOM 670 O O . ILE A 1 92 ? 16.605 -1.021 -19.334 1.00 55.31 92 ILE A O 1
ATOM 674 N N . ALA A 1 93 ? 15.278 -2.249 -18.009 1.00 56.28 93 ALA A N 1
ATOM 675 C CA . ALA A 1 93 ? 16.163 -3.415 -17.947 1.00 56.28 93 ALA A CA 1
ATOM 676 C C . ALA A 1 93 ? 16.192 -4.253 -19.240 1.00 56.28 93 ALA A C 1
ATOM 678 O O . ALA A 1 93 ? 17.071 -5.102 -19.385 1.00 56.28 93 ALA A O 1
ATOM 679 N N . MET A 1 94 ? 15.278 -4.016 -20.186 1.00 37.31 94 MET A N 1
ATOM 680 C CA . MET A 1 94 ? 15.258 -4.670 -21.496 1.00 37.31 94 MET A CA 1
ATOM 681 C C . MET A 1 94 ? 15.807 -3.721 -22.576 1.00 37.31 94 MET A C 1
ATOM 683 O O . MET A 1 94 ? 15.073 -2.863 -23.068 1.00 37.31 94 MET A O 1
ATOM 687 N N . PRO A 1 95 ? 17.074 -3.859 -23.018 1.00 42.81 95 PRO A N 1
ATOM 688 C CA . PRO A 1 95 ? 17.517 -3.162 -24.212 1.00 42.81 95 PRO A CA 1
ATOM 689 C C . PRO A 1 95 ? 16.760 -3.715 -25.425 1.00 42.81 95 PRO A C 1
ATOM 691 O O . PRO A 1 95 ? 16.817 -4.911 -25.717 1.00 42.81 95 PRO A O 1
ATOM 694 N N . ALA A 1 96 ? 16.116 -2.826 -26.186 1.00 53.69 96 ALA A N 1
ATOM 695 C CA . ALA A 1 96 ? 15.405 -3.143 -27.430 1.00 53.69 96 ALA A CA 1
ATOM 696 C C . ALA A 1 96 ? 16.259 -3.913 -28.465 1.00 53.69 96 ALA A C 1
ATOM 698 O O . ALA A 1 96 ? 15.719 -4.555 -29.363 1.00 53.69 96 ALA A O 1
ATOM 699 N N . ALA A 1 97 ? 17.588 -3.904 -28.317 1.00 54.44 97 ALA A N 1
ATOM 700 C CA . ALA A 1 97 ? 18.525 -4.636 -29.163 1.00 54.44 97 ALA A CA 1
ATOM 701 C C . ALA A 1 97 ? 18.396 -6.173 -29.078 1.00 54.44 97 ALA A C 1
ATOM 703 O O . ALA A 1 97 ? 18.776 -6.854 -30.025 1.00 54.44 97 ALA A O 1
ATOM 704 N N . VAL A 1 98 ? 17.838 -6.735 -27.997 1.00 52.91 98 VAL A N 1
ATOM 705 C CA . VAL A 1 98 ? 17.703 -8.202 -27.844 1.00 52.91 98 VAL A CA 1
ATOM 706 C C . VAL A 1 98 ? 16.394 -8.735 -28.452 1.00 52.91 98 VAL A C 1
ATOM 708 O O . VAL A 1 98 ? 16.319 -9.900 -28.830 1.00 52.91 98 VAL A O 1
ATOM 711 N N . ALA A 1 99 ? 15.380 -7.885 -28.650 1.00 49.91 99 ALA A N 1
ATOM 712 C CA . ALA A 1 99 ? 14.067 -8.302 -29.156 1.00 49.91 99 ALA A CA 1
ATOM 713 C C . ALA A 1 99 ? 13.989 -8.473 -30.692 1.00 49.91 99 ALA A C 1
ATOM 715 O O . ALA A 1 99 ? 12.985 -8.968 -31.197 1.00 49.91 99 ALA A O 1
ATOM 716 N N . LEU A 1 100 ? 15.029 -8.091 -31.447 1.00 47.47 100 LEU A N 1
ATOM 717 C CA . LEU A 1 100 ? 15.045 -8.165 -32.921 1.00 47.47 100 LEU A CA 1
ATOM 718 C C . LEU A 1 100 ? 16.116 -9.110 -33.503 1.00 47.47 100 LEU A C 1
ATOM 720 O O . LEU A 1 100 ? 16.299 -9.149 -34.716 1.00 47.47 100 LEU A O 1
ATOM 724 N N . GLY A 1 101 ? 16.795 -9.903 -32.668 1.00 46.69 101 GLY A N 1
ATOM 725 C CA . GLY A 1 101 ? 17.866 -10.818 -33.090 1.00 46.69 101 GLY A CA 1
ATOM 726 C C . GLY A 1 101 ? 17.449 -12.271 -33.349 1.00 46.69 101 GLY A C 1
ATOM 727 O O . GLY A 1 101 ? 18.317 -13.135 -33.397 1.00 46.69 101 GLY A O 1
ATOM 728 N N . GLY A 1 102 ? 16.150 -12.567 -33.460 1.00 49.50 102 GLY A N 1
ATOM 729 C CA . GLY A 1 102 ? 15.637 -13.923 -33.678 1.00 49.50 102 GLY A CA 1
ATOM 730 C C . GLY A 1 102 ? 15.015 -14.100 -35.061 1.00 49.50 102 GLY A C 1
ATOM 731 O O . GLY A 1 102 ? 13.793 -14.048 -35.192 1.00 49.50 1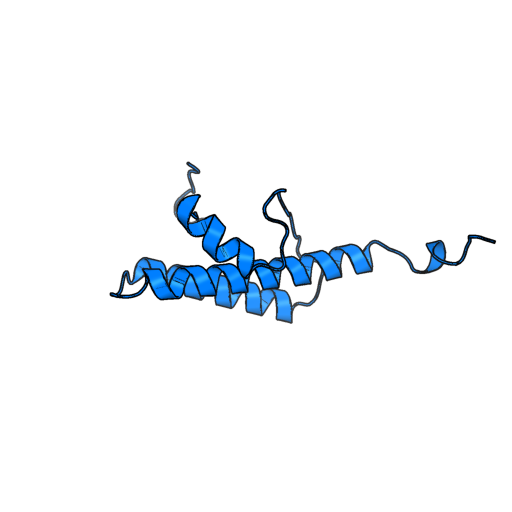02 GLY A O 1
ATOM 732 N N . ARG A 1 103 ? 15.845 -14.284 -36.087 1.00 44.44 103 ARG A N 1
ATOM 733 C CA . ARG A 1 103 ? 15.473 -14.930 -37.352 1.00 44.44 103 ARG A CA 1
ATOM 734 C C . ARG A 1 103 ? 16.690 -15.609 -37.957 1.00 44.44 103 ARG A C 1
ATOM 736 O O . ARG A 1 103 ? 17.765 -14.972 -37.938 1.00 44.44 103 ARG A O 1
#

Secondary structure (DSSP, 8-state):
-----TT-S-------HHHHHHHHTT-SS-SSS-----S-S-HHHHHHHHHHHHHHHHHHHH--TTHHHHHHHHHHHHHHHHHHHHHHHHHHHS-GGGTT---